Protein AF-E3Q1U6-F1 (afdb_monomer_lite)

Secondary structure (DSSP, 8-state):
-HHHHHHHHHTT--EEEEEEESS--EEEEEETTEEEEEEE-STT----GGGGGGGHHHHHHHHHHHTTT--------

Structure (mmCIF, N/CA/C/O backbone):
data_AF-E3Q1U6-F1
#
_entry.id   AF-E3Q1U6-F1
#
loop_
_atom_site.group_PDB
_atom_site.id
_atom_site.type_symbol
_atom_site.label_atom_id
_atom_site.label_alt_id
_atom_site.label_comp_id
_atom_site.label_asym_id
_atom_site.label_entity_id
_atom_site.label_seq_id
_atom_site.pdbx_PDB_ins_code
_atom_site.Cartn_x
_atom_site.Cartn_y
_atom_site.Cartn_z
_atom_site.occupancy
_atom_site.B_iso_or_equiv
_atom_site.auth_seq_id
_atom_site.auth_comp_id
_atom_site.auth_asym_id
_atom_site.auth_atom_id
_atom_site.pdbx_PDB_model_num
ATOM 1 N N . ILE A 1 1 ? 12.315 4.206 3.671 1.00 83.81 1 ILE A N 1
ATOM 2 C CA . ILE A 1 1 ? 11.378 3.432 2.823 1.00 83.81 1 ILE A CA 1
ATOM 3 C C . ILE A 1 1 ? 11.093 4.170 1.514 1.00 83.81 1 ILE A C 1
ATOM 5 O O . ILE A 1 1 ? 11.496 3.658 0.488 1.00 83.81 1 ILE A O 1
ATOM 9 N N . GLN A 1 2 ? 10.560 5.399 1.519 1.00 86.44 2 GLN A N 1
ATOM 10 C CA . GLN A 1 2 ? 10.201 6.117 0.278 1.00 86.44 2 GLN A CA 1
ATOM 11 C C . GLN A 1 2 ? 11.310 6.202 -0.799 1.00 86.44 2 GLN A C 1
ATOM 13 O O . GLN A 1 2 ? 11.076 5.810 -1.937 1.00 86.44 2 GLN A O 1
ATOM 18 N N . ASN A 1 3 ? 12.526 6.646 -0.450 1.00 91.88 3 ASN A N 1
ATOM 19 C CA . ASN A 1 3 ? 13.634 6.718 -1.420 1.00 91.88 3 ASN A CA 1
ATOM 20 C C . ASN A 1 3 ? 14.022 5.344 -1.989 1.00 91.88 3 ASN A C 1
ATOM 22 O O . ASN A 1 3 ? 14.388 5.249 -3.156 1.00 9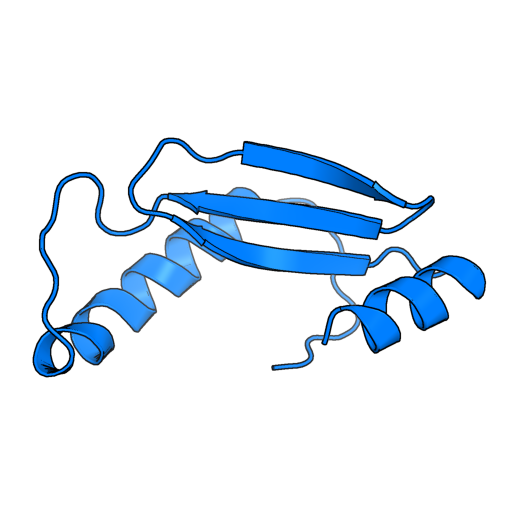1.88 3 ASN A O 1
ATOM 26 N N . LEU A 1 4 ? 13.930 4.289 -1.171 1.00 92.62 4 LEU A N 1
ATOM 27 C CA . LEU A 1 4 ? 14.179 2.917 -1.614 1.00 92.62 4 LEU A CA 1
ATOM 28 C C . LEU A 1 4 ? 13.107 2.485 -2.619 1.00 92.62 4 LEU A C 1
ATOM 30 O O . LEU A 1 4 ? 13.447 1.965 -3.674 1.00 92.62 4 LEU A O 1
ATOM 34 N N . SER A 1 5 ? 11.834 2.765 -2.332 1.00 92.69 5 SER A N 1
ATOM 35 C CA . SER A 1 5 ? 10.724 2.441 -3.229 1.00 92.69 5 SER A CA 1
ATOM 36 C C . SER A 1 5 ? 10.867 3.114 -4.591 1.00 92.69 5 SER A C 1
ATOM 38 O O . SER A 1 5 ? 10.675 2.470 -5.615 1.00 92.69 5 SER A O 1
ATOM 40 N N . PHE A 1 6 ? 11.265 4.388 -4.623 1.00 93.81 6 PHE A N 1
ATOM 41 C CA . PHE A 1 6 ? 11.507 5.096 -5.882 1.00 93.81 6 PHE A CA 1
ATOM 42 C C . PHE A 1 6 ? 12.724 4.567 -6.637 1.00 93.81 6 PHE A C 1
ATOM 44 O O . PHE A 1 6 ? 12.667 4.443 -7.856 1.00 93.81 6 PHE A O 1
ATOM 51 N N . ALA A 1 7 ? 13.804 4.221 -5.932 1.00 94.81 7 ALA A N 1
ATOM 52 C CA . ALA A 1 7 ? 14.971 3.612 -6.559 1.00 94.81 7 ALA A CA 1
ATOM 53 C C . ALA A 1 7 ? 14.627 2.255 -7.196 1.00 94.81 7 ALA A C 1
ATOM 55 O O . ALA A 1 7 ? 15.031 2.000 -8.324 1.00 94.81 7 ALA A O 1
ATOM 56 N N . LEU A 1 8 ? 13.846 1.415 -6.511 1.00 94.38 8 LEU A N 1
ATOM 57 C CA . LEU A 1 8 ? 13.379 0.132 -7.043 1.00 94.38 8 LEU A CA 1
ATOM 58 C C . LEU A 1 8 ? 12.427 0.318 -8.235 1.00 94.38 8 LEU A C 1
ATOM 60 O O . LEU A 1 8 ? 12.597 -0.355 -9.248 1.00 94.38 8 LEU A O 1
ATOM 64 N N . GLY A 1 9 ? 11.503 1.280 -8.158 1.00 93.62 9 GLY A N 1
ATOM 65 C CA . GLY A 1 9 ? 10.636 1.653 -9.280 1.00 93.62 9 GLY A CA 1
ATOM 66 C C . GLY A 1 9 ? 11.422 2.068 -10.524 1.00 93.62 9 GLY A C 1
ATOM 67 O O . GLY A 1 9 ? 11.172 1.573 -11.618 1.00 93.62 9 GLY A O 1
ATOM 68 N N . ALA A 1 10 ? 12.455 2.898 -10.354 1.00 94.06 10 ALA A N 1
ATOM 69 C CA . ALA A 1 10 ? 13.330 3.327 -11.447 1.00 94.06 10 ALA A CA 1
ATOM 70 C C . ALA A 1 10 ? 14.151 2.182 -12.076 1.00 94.06 10 ALA A C 1
ATOM 72 O O . ALA A 1 10 ? 14.626 2.318 -13.202 1.00 94.06 10 ALA A O 1
ATOM 73 N N . LEU A 1 11 ? 14.320 1.060 -11.368 1.00 95.06 11 LEU A N 1
ATOM 74 C CA . LEU A 1 11 ? 14.944 -0.162 -11.886 1.00 95.06 11 LEU A CA 1
ATOM 75 C C . LEU A 1 11 ? 13.943 -1.089 -12.602 1.00 95.06 11 LEU A C 1
ATOM 77 O O . LEU A 1 11 ? 14.344 -2.139 -13.100 1.00 95.06 11 LEU A O 1
ATOM 81 N N . GLY A 1 12 ? 12.666 -0.702 -12.685 1.00 93.94 12 GLY A N 1
ATOM 82 C CA . GLY A 1 12 ? 11.607 -1.455 -13.359 1.00 93.94 12 GLY A CA 1
ATOM 83 C C . GLY A 1 12 ? 10.842 -2.422 -12.456 1.00 93.94 12 GLY A C 1
ATOM 84 O O . GLY A 1 12 ? 10.098 -3.255 -12.967 1.00 93.94 12 GLY A O 1
ATOM 85 N N . HIS A 1 13 ? 11.013 -2.339 -11.134 1.00 94.56 13 HIS A N 1
ATOM 86 C CA . HIS A 1 13 ? 10.221 -3.130 -10.195 1.00 94.56 13 HIS A CA 1
ATOM 87 C C . HIS A 1 13 ? 8.891 -2.445 -9.887 1.00 94.56 13 HIS A C 1
ATOM 89 O O . HIS A 1 13 ? 8.843 -1.231 -9.690 1.00 94.56 13 HIS A O 1
ATOM 95 N N . GLU A 1 14 ? 7.824 -3.231 -9.762 1.00 95.88 14 GLU A N 1
ATOM 96 C CA . GLU A 1 14 ? 6.581 -2.734 -9.183 1.00 95.88 14 GLU A CA 1
ATOM 97 C C . GLU A 1 14 ? 6.691 -2.732 -7.653 1.00 95.88 14 GLU A C 1
ATOM 99 O O . GLU A 1 14 ? 7.108 -3.717 -7.041 1.00 95.88 14 GLU A O 1
ATOM 104 N N . VAL A 1 15 ? 6.380 -1.600 -7.021 1.00 96.25 15 VAL A N 1
ATOM 105 C CA . VAL A 1 15 ? 6.542 -1.405 -5.577 1.00 96.25 15 VAL A CA 1
ATOM 106 C C . VAL A 1 15 ? 5.255 -0.875 -4.967 1.00 96.25 15 VAL A C 1
ATOM 108 O O . VAL A 1 15 ? 4.799 0.221 -5.297 1.00 96.25 15 VAL A O 1
ATOM 111 N N . HIS A 1 16 ? 4.728 -1.609 -3.991 1.00 95.94 16 HIS A N 1
ATOM 112 C CA . HIS A 1 16 ? 3.533 -1.241 -3.239 1.00 95.94 16 HIS A CA 1
ATOM 113 C C . HIS A 1 16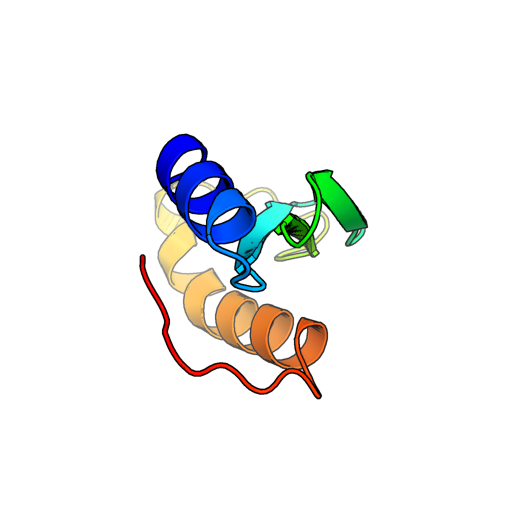 ? 3.917 -0.790 -1.829 1.00 95.94 16 HIS A C 1
ATOM 115 O O . HIS A 1 16 ? 4.306 -1.589 -0.979 1.00 95.94 16 HIS A O 1
ATOM 121 N N . MET A 1 17 ? 3.824 0.512 -1.566 1.00 95.38 17 MET A N 1
ATOM 122 C CA . MET A 1 17 ? 3.979 1.073 -0.225 1.00 95.38 17 MET A CA 1
ATOM 123 C C . MET A 1 17 ? 2.635 1.082 0.488 1.00 95.38 17 MET A C 1
ATOM 125 O O . MET A 1 17 ? 1.648 1.553 -0.069 1.00 95.38 17 MET A O 1
ATOM 129 N N . ILE A 1 18 ? 2.606 0.615 1.733 1.00 93.81 18 ILE A N 1
ATOM 130 C CA . ILE A 1 18 ? 1.370 0.473 2.502 1.00 93.81 18 ILE A CA 1
ATOM 131 C C . ILE A 1 18 ? 1.510 1.263 3.797 1.00 93.81 18 ILE A C 1
ATOM 133 O O . ILE A 1 18 ? 2.480 1.106 4.538 1.00 93.81 18 ILE A O 1
ATOM 137 N N . THR A 1 19 ? 0.525 2.102 4.088 1.00 91.88 19 THR A N 1
ATOM 138 C CA . THR A 1 19 ? 0.359 2.750 5.387 1.00 91.88 19 THR A CA 1
ATOM 139 C C . THR A 1 19 ? -1.075 2.586 5.861 1.00 91.88 19 THR A C 1
ATOM 141 O O . THR A 1 19 ? -1.993 2.405 5.065 1.00 91.88 19 THR A O 1
ATOM 144 N N . ARG A 1 20 ? -1.284 2.676 7.172 1.00 89.00 20 ARG A N 1
ATOM 145 C CA . ARG A 1 20 ? -2.628 2.718 7.749 1.00 89.00 20 ARG A CA 1
ATOM 146 C C . ARG A 1 20 ? -3.209 4.127 7.691 1.00 89.00 20 ARG A C 1
ATOM 148 O O . ARG A 1 20 ? -2.465 5.104 7.799 1.00 89.00 20 ARG A O 1
ATOM 155 N N . THR A 1 21 ? -4.528 4.218 7.605 1.00 88.50 21 THR A N 1
ATOM 156 C CA . THR A 1 21 ? -5.292 5.458 7.779 1.00 88.50 21 THR A CA 1
ATOM 157 C C . THR A 1 21 ? -6.560 5.195 8.593 1.00 88.50 21 THR A C 1
ATOM 159 O O . THR A 1 21 ? -7.050 4.070 8.638 1.00 88.50 21 THR A O 1
ATOM 162 N N . ALA A 1 22 ? -7.075 6.228 9.263 1.00 84.94 22 ALA A N 1
ATOM 163 C CA . ALA A 1 22 ? -8.399 6.198 9.893 1.00 84.94 22 ALA A CA 1
ATOM 164 C C . ALA A 1 22 ? -9.511 6.690 8.941 1.00 84.94 22 ALA A C 1
ATOM 166 O O . ALA A 1 22 ? -10.691 6.526 9.245 1.00 84.94 22 ALA A O 1
ATOM 167 N N . ALA A 1 23 ? -9.133 7.309 7.814 1.00 87.44 23 ALA A N 1
ATOM 168 C CA . ALA A 1 23 ? -10.035 7.715 6.735 1.00 87.44 23 ALA A CA 1
ATOM 169 C C . ALA A 1 23 ? -10.310 6.543 5.779 1.00 87.44 23 ALA A C 1
ATOM 171 O O . ALA A 1 23 ? -9.837 5.435 6.019 1.00 87.44 23 ALA A O 1
ATOM 172 N N . ASP A 1 24 ? -11.093 6.766 4.726 1.00 90.06 24 ASP A N 1
ATOM 173 C CA . ASP A 1 24 ? -11.352 5.740 3.711 1.00 90.06 24 ASP A CA 1
ATOM 174 C C . ASP A 1 24 ? -10.062 5.306 3.009 1.00 90.06 24 ASP A C 1
ATOM 176 O O . ASP A 1 24 ? -9.123 6.093 2.854 1.00 90.06 24 ASP A O 1
ATOM 180 N N . SER A 1 25 ? -10.016 4.037 2.596 1.00 93.75 25 SER A N 1
ATOM 181 C CA . SER A 1 25 ? -8.854 3.501 1.894 1.00 93.75 25 SER A CA 1
ATOM 182 C C . SER A 1 25 ? -8.640 4.223 0.565 1.00 93.75 25 SER A C 1
ATOM 184 O O . SER A 1 25 ? -9.572 4.395 -0.220 1.00 93.75 25 SER A O 1
ATOM 186 N N . GLU A 1 26 ? -7.391 4.564 0.266 1.00 95.38 26 GLU A N 1
ATOM 187 C CA . GLU A 1 26 ? -7.000 5.157 -1.010 1.00 95.38 26 GLU A CA 1
ATOM 188 C C . GLU A 1 26 ? -5.789 4.446 -1.611 1.00 95.38 26 GLU A C 1
ATOM 190 O O . GLU A 1 26 ? -4.963 3.839 -0.926 1.00 95.38 26 GLU A O 1
ATOM 195 N N . SER A 1 27 ? -5.684 4.494 -2.935 1.00 96.56 27 SER A N 1
ATOM 196 C CA . SER A 1 27 ? -4.539 3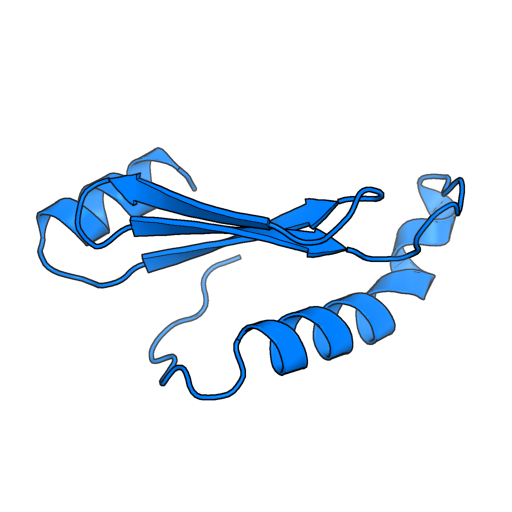.976 -3.676 1.00 96.56 27 SER A CA 1
ATOM 197 C C . SER A 1 27 ? -4.191 4.944 -4.787 1.00 96.56 27 SER A C 1
ATOM 199 O O . SER A 1 27 ? -5.058 5.364 -5.551 1.00 96.56 27 SER A O 1
ATOM 201 N N . ARG A 1 28 ? -2.916 5.312 -4.869 1.00 96.62 28 ARG A N 1
ATOM 202 C CA . ARG A 1 28 ? -2.427 6.239 -5.886 1.00 96.62 28 ARG A CA 1
ATOM 203 C C . ARG A 1 28 ? -1.050 5.842 -6.375 1.00 96.62 28 ARG A C 1
ATOM 205 O O . ARG A 1 28 ? -0.196 5.434 -5.587 1.00 96.62 28 ARG A O 1
ATOM 212 N N . GLN A 1 29 ? -0.823 6.035 -7.663 1.00 96.81 29 GLN A N 1
ATOM 213 C CA . GLN A 1 29 ? 0.509 5.951 -8.227 1.00 96.81 29 GLN A CA 1
ATOM 214 C C . GLN A 1 29 ? 1.258 7.247 -7.908 1.00 96.81 29 GLN A C 1
ATOM 216 O O . GLN A 1 29 ? 0.779 8.342 -8.203 1.00 96.81 29 GLN A O 1
ATOM 221 N N . VAL A 1 30 ? 2.407 7.128 -7.252 1.00 95.25 30 VAL A N 1
ATOM 222 C CA . VAL A 1 30 ? 3.237 8.277 -6.846 1.00 95.25 30 VAL A CA 1
ATOM 223 C C . VAL A 1 30 ? 4.460 8.456 -7.743 1.00 95.25 30 VAL A C 1
ATOM 225 O O . VAL A 1 30 ? 5.014 9.549 -7.804 1.00 95.25 30 VAL A O 1
ATOM 228 N N . ALA A 1 31 ? 4.861 7.394 -8.438 1.00 94.62 31 ALA A N 1
ATOM 229 C CA . ALA A 1 31 ? 5.851 7.381 -9.506 1.00 94.62 31 ALA A CA 1
ATOM 230 C C . ALA A 1 31 ? 5.575 6.174 -10.419 1.00 94.62 31 ALA A C 1
ATOM 232 O O . ALA A 1 31 ? 4.795 5.289 -10.061 1.00 94.62 31 ALA A O 1
ATOM 233 N N . GLU A 1 32 ? 6.203 6.120 -11.591 1.00 93.38 32 GLU A N 1
ATOM 234 C CA . GLU A 1 32 ? 6.104 4.958 -12.480 1.00 93.38 32 GLU A CA 1
ATOM 235 C C . GLU A 1 32 ? 6.488 3.669 -11.733 1.00 93.3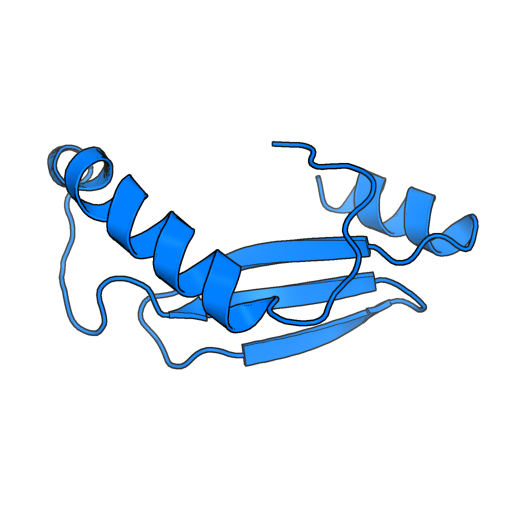8 32 GLU A C 1
ATOM 237 O O . GLU A 1 32 ? 7.499 3.633 -11.034 1.00 93.38 32 GLU A O 1
ATOM 242 N N . GLY A 1 33 ? 5.624 2.651 -11.798 1.00 93.12 33 GLY A N 1
ATOM 243 C CA . GLY A 1 33 ? 5.792 1.394 -11.055 1.00 93.12 33 GLY A CA 1
ATOM 244 C C . GLY A 1 33 ? 5.667 1.490 -9.526 1.00 93.12 33 GLY A C 1
ATOM 245 O O . GLY A 1 33 ? 5.776 0.470 -8.858 1.00 93.12 33 GLY A O 1
ATOM 246 N N . VAL A 1 34 ? 5.422 2.669 -8.937 1.00 96.44 34 VAL A N 1
ATOM 247 C CA . VAL A 1 34 ? 5.361 2.835 -7.475 1.00 96.44 34 VAL A CA 1
ATOM 248 C C . VAL A 1 34 ? 3.994 3.324 -7.012 1.00 96.44 34 VAL A C 1
ATOM 250 O O . VAL A 1 34 ? 3.567 4.449 -7.296 1.00 96.44 34 VAL A O 1
ATOM 253 N N . TRP A 1 35 ? 3.353 2.498 -6.195 1.00 97.06 35 TRP A N 1
ATOM 254 C CA . TRP A 1 35 ? 2.033 2.728 -5.630 1.00 97.06 35 TRP A CA 1
ATOM 255 C C . TRP A 1 35 ? 2.112 3.025 -4.135 1.00 97.06 35 TRP A C 1
ATOM 257 O O . TRP A 1 35 ? 2.916 2.452 -3.401 1.00 97.06 35 TRP A O 1
ATOM 267 N N . MET A 1 36 ? 1.268 3.944 -3.676 1.00 96.38 36 MET A N 1
ATOM 268 C CA . MET A 1 36 ? 1.015 4.200 -2.263 1.00 96.38 36 MET A CA 1
ATOM 269 C C . MET A 1 36 ? -0.425 3.814 -1.949 1.00 96.38 36 MET A C 1
ATOM 271 O O . MET A 1 36 ? -1.356 4.358 -2.546 1.00 96.38 36 MET A O 1
ATOM 275 N N . HIS A 1 37 ? -0.585 2.923 -0.981 1.00 95.88 37 HIS A N 1
ATOM 276 C CA . HIS A 1 37 ? -1.856 2.470 -0.445 1.00 95.88 37 HIS A CA 1
ATOM 277 C C . HIS A 1 37 ? -2.001 2.994 0.980 1.00 95.88 37 HIS A C 1
ATOM 279 O O . HIS A 1 37 ? -1.159 2.726 1.841 1.00 95.88 37 HIS A O 1
ATOM 285 N N . GLN A 1 38 ? -3.074 3.731 1.236 1.00 94.94 38 GLN A N 1
ATOM 286 C CA . GLN A 1 38 ? -3.526 4.004 2.591 1.00 94.94 38 GLN A CA 1
ATOM 287 C C . GLN A 1 38 ? -4.698 3.074 2.864 1.00 94.94 38 GLN A C 1
ATOM 289 O O . GLN A 1 38 ? -5.737 3.196 2.226 1.00 94.94 38 GLN A O 1
ATOM 294 N N . VAL A 1 39 ? -4.522 2.119 3.768 1.00 94.50 39 VAL A N 1
ATOM 295 C CA . VAL A 1 39 ? -5.551 1.126 4.087 1.00 94.50 39 VAL A CA 1
ATOM 296 C C . VAL A 1 39 ? -6.256 1.547 5.366 1.00 94.50 39 VAL A C 1
ATOM 298 O O . VAL A 1 39 ? -5.604 1.776 6.392 1.00 94.50 39 VAL A O 1
ATOM 301 N N . GLN A 1 40 ? -7.580 1.673 5.299 1.00 92.19 40 GLN A N 1
ATOM 302 C CA . GLN A 1 40 ? -8.401 1.994 6.455 1.00 92.19 40 GLN A CA 1
ATOM 303 C C . GLN A 1 40 ? -8.302 0.877 7.491 1.00 92.19 40 GLN A C 1
ATOM 305 O O . GLN A 1 40 ? -8.629 -0.279 7.223 1.00 92.19 40 GLN A O 1
ATOM 310 N N . ILE A 1 41 ? -7.865 1.234 8.692 1.00 90.00 41 ILE A N 1
ATOM 311 C CA . ILE A 1 41 ? -7.764 0.330 9.835 1.00 90.00 41 ILE A CA 1
ATOM 312 C C . ILE A 1 41 ? -8.352 1.058 11.035 1.00 90.00 41 ILE A C 1
ATOM 314 O O . ILE A 1 41 ? -8.003 2.210 11.286 1.00 90.00 41 ILE A O 1
ATOM 318 N N . ALA A 1 42 ? -9.219 0.368 11.783 1.00 84.31 42 ALA A N 1
ATOM 319 C CA . ALA A 1 42 ? -9.860 0.914 12.978 1.00 84.31 42 ALA A CA 1
ATOM 320 C C . ALA A 1 42 ? -10.603 2.238 12.693 1.00 84.31 42 ALA A C 1
ATOM 322 O O . ALA A 1 42 ? -10.399 3.252 13.362 1.00 84.31 42 ALA A O 1
ATOM 323 N N . ALA A 1 43 ? -11.458 2.226 11.663 1.00 84.31 43 ALA A N 1
ATOM 324 C CA . ALA A 1 43 ? -12.239 3.388 11.245 1.00 84.31 43 ALA A CA 1
ATOM 325 C C . ALA A 1 43 ? -12.959 4.035 12.436 1.00 84.31 43 ALA A C 1
ATOM 327 O O . ALA A 1 43 ? -13.629 3.354 13.215 1.00 84.31 43 ALA A O 1
ATOM 328 N N . HIS A 1 44 ? -12.813 5.354 12.569 1.00 77.75 44 HIS A N 1
ATOM 329 C CA . HIS A 1 44 ? -13.412 6.157 13.643 1.00 77.75 44 HIS A CA 1
ATOM 330 C C . HIS A 1 44 ? -13.028 5.749 15.078 1.00 77.75 44 H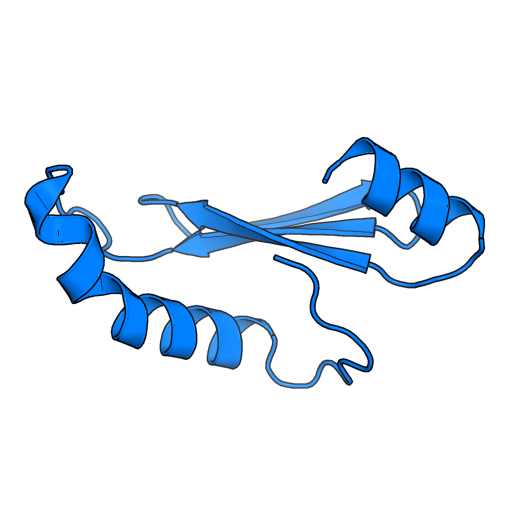IS A C 1
ATOM 332 O O . HIS A 1 44 ? -13.671 6.197 16.027 1.00 77.75 44 HIS A O 1
ATOM 338 N N . GLN A 1 45 ? -11.984 4.939 15.262 1.00 81.38 45 GLN A N 1
ATOM 339 C CA . GLN A 1 45 ? -11.458 4.617 16.584 1.00 81.38 45 GLN A CA 1
ATOM 340 C C . GLN A 1 45 ? -10.317 5.568 16.931 1.00 81.38 45 GLN A C 1
ATOM 342 O O . GLN A 1 45 ? -9.389 5.777 16.147 1.00 81.38 45 GLN A O 1
ATOM 347 N N . GLN A 1 46 ? -10.380 6.139 18.129 1.00 79.56 46 GLN A N 1
ATOM 348 C CA . GLN A 1 46 ? -9.239 6.818 18.718 1.00 79.56 46 GLN A CA 1
ATOM 349 C C . GLN A 1 46 ? -8.386 5.759 19.415 1.00 79.56 46 GLN A C 1
ATOM 351 O O . GLN A 1 46 ? -8.881 5.061 20.294 1.00 79.56 46 GLN A O 1
ATOM 356 N N . LEU A 1 47 ? -7.140 5.608 18.968 1.00 80.69 47 LEU A N 1
ATOM 357 C CA . LEU A 1 47 ? -6.207 4.613 19.488 1.00 80.69 47 LEU A CA 1
ATOM 358 C C . LEU A 1 47 ? -5.046 5.321 20.166 1.00 80.69 47 LEU A C 1
ATOM 360 O O . LEU A 1 47 ? -4.344 6.111 19.522 1.00 80.69 47 LEU A O 1
ATOM 364 N N . ASP A 1 48 ? -4.817 4.986 21.428 1.00 86.06 48 ASP A N 1
ATOM 365 C CA . ASP A 1 48 ? -3.592 5.364 22.108 1.00 86.06 48 ASP A CA 1
ATOM 366 C C . ASP A 1 48 ? -2.463 4.396 21.731 1.00 86.06 48 ASP A C 1
ATOM 368 O O . ASP A 1 48 ? -2.646 3.372 21.057 1.00 86.06 48 ASP A O 1
ATOM 372 N N . LYS A 1 49 ? -1.232 4.745 22.109 1.00 84.94 49 LYS A N 1
ATOM 373 C CA . LYS A 1 49 ? -0.053 3.958 21.731 1.00 84.94 49 LYS A CA 1
ATOM 374 C C . LYS A 1 49 ? -0.114 2.543 22.315 1.00 84.94 49 LYS A C 1
ATOM 376 O O . LYS A 1 49 ? 0.367 1.603 21.679 1.00 84.94 49 LYS A O 1
ATOM 381 N N . GLU A 1 50 ? -0.693 2.398 23.502 1.00 92.31 50 GLU A N 1
ATOM 382 C CA . GLU A 1 50 ? -0.879 1.126 24.197 1.00 92.31 50 GLU A CA 1
ATOM 383 C C . GLU A 1 50 ? -1.854 0.184 23.471 1.00 92.31 50 GLU A C 1
ATOM 385 O O . GLU A 1 50 ? -1.720 -1.033 23.595 1.00 92.31 50 GLU A O 1
ATOM 390 N N . ASP A 1 51 ? -2.775 0.720 22.666 1.00 86.69 51 ASP A N 1
ATOM 391 C CA . ASP A 1 51 ? -3.792 -0.061 21.950 1.00 86.69 51 ASP A CA 1
ATOM 392 C C . ASP A 1 51 ? -3.318 -0.564 20.581 1.00 86.69 51 ASP A C 1
ATOM 394 O O . ASP A 1 51 ? -3.935 -1.446 19.982 1.00 86.69 51 ASP A O 1
ATOM 398 N N . LEU A 1 52 ? -2.182 -0.059 20.082 1.00 84.56 52 LEU A N 1
ATOM 399 C CA . LEU A 1 52 ? -1.648 -0.432 18.769 1.00 84.56 52 LEU A CA 1
ATOM 400 C C . LEU A 1 52 ? -1.432 -1.941 18.563 1.00 84.56 52 LEU A C 1
ATOM 402 O O . LEU A 1 52 ? -1.688 -2.400 17.448 1.00 84.56 52 LEU A O 1
ATOM 406 N N . PRO A 1 53 ? -0.992 -2.736 19.560 1.00 91.25 53 PRO A N 1
ATOM 407 C CA . PRO A 1 53 ? -0.859 -4.179 19.388 1.00 91.25 53 PRO A CA 1
ATOM 408 C C . PRO A 1 53 ? -2.183 -4.874 19.047 1.00 91.25 53 PRO A C 1
ATOM 410 O O . PRO A 1 53 ? -2.186 -5.847 18.300 1.00 91.25 53 PRO A O 1
ATOM 413 N N . GLN A 1 54 ? -3.310 -4.359 19.546 1.00 89.19 54 GLN A N 1
ATOM 414 C CA . GLN A 1 54 ? -4.630 -4.976 19.380 1.00 89.19 54 GLN A CA 1
ATOM 415 C C . GLN A 1 54 ? -5.141 -4.882 17.936 1.00 89.19 54 GLN A C 1
ATOM 417 O O . GLN A 1 54 ? -5.994 -5.664 17.523 1.00 89.19 54 GLN A O 1
ATOM 422 N N . ILE A 1 55 ? -4.607 -3.939 17.154 1.00 88.62 55 ILE A N 1
ATOM 423 C CA . ILE A 1 55 ? -5.016 -3.719 15.766 1.00 88.62 55 ILE A CA 1
ATOM 424 C C . ILE A 1 55 ? -4.075 -4.358 14.741 1.00 88.62 55 ILE A C 1
ATOM 426 O O . ILE A 1 55 ? -4.316 -4.201 13.548 1.00 88.62 55 ILE A O 1
ATOM 430 N N . ILE A 1 56 ? -3.029 -5.080 15.164 1.00 89.31 56 ILE A N 1
ATOM 431 C CA . ILE A 1 56 ? -2.077 -5.724 14.242 1.00 89.31 56 ILE A CA 1
ATOM 432 C C . ILE A 1 56 ? -2.776 -6.785 13.386 1.00 89.31 56 ILE A C 1
ATOM 434 O O . ILE A 1 56 ? -2.687 -6.722 12.161 1.00 89.31 56 ILE A O 1
ATOM 438 N N . ASP A 1 57 ? -3.509 -7.714 14.001 1.00 92.25 57 ASP A N 1
ATOM 439 C CA . ASP A 1 57 ? -4.201 -8.774 13.257 1.00 92.25 57 ASP A CA 1
ATOM 440 C C . ASP A 1 57 ? -5.304 -8.209 12.337 1.00 92.25 57 ASP A C 1
ATOM 442 O O . ASP A 1 57 ? -5.322 -8.554 11.149 1.00 92.25 57 ASP A O 1
ATOM 446 N N . PRO A 1 58 ? -6.169 -7.274 12.797 1.00 89.94 58 PRO A N 1
ATOM 447 C CA . PRO A 1 58 ? -7.087 -6.561 11.909 1.00 89.94 58 PRO A CA 1
ATOM 448 C C . PRO A 1 58 ? -6.389 -5.830 10.756 1.00 89.94 58 PRO A C 1
ATOM 450 O O . PRO A 1 58 ? -6.888 -5.844 9.632 1.00 89.94 58 PRO A O 1
ATOM 453 N N . ALA A 1 59 ? -5.235 -5.203 11.010 1.00 90.31 59 ALA A N 1
ATOM 454 C CA . ALA A 1 59 ? -4.462 -4.511 9.985 1.00 90.31 59 ALA A CA 1
ATOM 455 C C . ALA A 1 59 ? -3.923 -5.480 8.933 1.00 90.31 59 ALA A C 1
ATOM 457 O O . ALA A 1 59 ? -4.065 -5.221 7.741 1.00 90.31 59 ALA A O 1
ATOM 458 N N . ALA A 1 60 ? -3.349 -6.606 9.358 1.00 90.94 60 ALA A N 1
ATOM 459 C CA . ALA A 1 60 ? -2.849 -7.634 8.454 1.00 90.94 60 ALA A CA 1
ATOM 460 C C . ALA A 1 60 ? -3.973 -8.193 7.568 1.00 90.94 60 ALA A C 1
ATOM 462 O O . ALA A 1 60 ? -3.794 -8.311 6.356 1.00 90.94 60 ALA A O 1
ATOM 463 N N . ALA A 1 61 ? -5.150 -8.458 8.143 1.00 92.12 61 ALA A N 1
ATOM 464 C CA . ALA A 1 61 ? -6.319 -8.912 7.394 1.00 92.12 61 ALA A CA 1
ATOM 465 C C . ALA A 1 61 ? -6.804 -7.864 6.376 1.00 92.12 61 ALA A C 1
ATOM 467 O O . ALA A 1 61 ? -7.029 -8.197 5.213 1.00 92.12 61 ALA A O 1
ATOM 468 N N . ALA A 1 62 ? -6.919 -6.596 6.785 1.00 92.56 62 ALA A N 1
ATOM 469 C CA . ALA A 1 62 ? -7.345 -5.509 5.905 1.00 92.56 62 ALA A CA 1
ATOM 470 C C . ALA A 1 62 ? -6.354 -5.281 4.754 1.00 92.56 62 ALA A C 1
ATOM 472 O O . ALA A 1 62 ? -6.763 -5.142 3.604 1.00 92.56 62 ALA A O 1
ATOM 473 N N . ILE A 1 63 ? -5.050 -5.296 5.044 1.00 92.06 63 ILE A N 1
ATOM 474 C CA . ILE A 1 63 ? -3.992 -5.154 4.038 1.00 92.06 63 ILE A CA 1
ATOM 475 C C . ILE A 1 63 ? -4.003 -6.343 3.075 1.00 92.06 63 ILE A C 1
ATOM 477 O O . ILE A 1 63 ? -3.940 -6.143 1.866 1.00 92.06 63 ILE A O 1
ATOM 481 N N . SER A 1 64 ? -4.127 -7.570 3.584 1.00 91.50 64 SER A N 1
ATOM 482 C CA . SER A 1 64 ? -4.189 -8.770 2.744 1.00 91.50 64 SER A CA 1
ATOM 483 C C . SER A 1 64 ? -5.399 -8.753 1.810 1.00 91.50 64 SER A C 1
ATOM 485 O O . SER A 1 64 ? -5.257 -9.079 0.634 1.00 91.50 64 SER A O 1
ATOM 487 N N . ALA A 1 65 ? -6.564 -8.321 2.298 1.00 92.94 65 ALA A N 1
ATOM 488 C CA . ALA A 1 65 ? -7.749 -8.145 1.465 1.00 92.94 65 ALA A CA 1
ATOM 489 C C . ALA A 1 65 ? -7.562 -7.026 0.425 1.00 92.94 65 ALA A C 1
ATOM 491 O O . ALA A 1 65 ? -7.957 -7.190 -0.726 1.00 92.94 65 ALA A O 1
ATOM 492 N N . HIS A 1 66 ? -6.935 -5.910 0.810 1.00 92.31 66 HIS A N 1
ATOM 493 C CA . HIS A 1 66 ? -6.680 -4.769 -0.077 1.00 92.31 66 HIS A CA 1
ATOM 494 C C . HIS A 1 66 ? -5.723 -5.111 -1.223 1.00 92.31 66 HIS A C 1
ATOM 496 O O . HIS A 1 66 ? -5.907 -4.648 -2.344 1.00 92.31 66 HIS A O 1
ATOM 502 N N . LEU A 1 67 ? -4.711 -5.934 -0.950 1.00 91.50 67 LEU A N 1
ATOM 503 C CA . LEU A 1 67 ? -3.718 -6.378 -1.933 1.00 91.50 67 LEU A CA 1
ATOM 504 C C . LEU A 1 67 ? -4.103 -7.684 -2.632 1.00 91.50 67 LEU A C 1
ATOM 506 O O . LEU A 1 67 ? -3.285 -8.267 -3.342 1.00 91.50 67 LEU A O 1
ATOM 510 N N . HIS A 1 68 ? -5.322 -8.173 -2.416 1.00 91.81 68 HIS A N 1
ATOM 511 C CA . HIS A 1 68 ? -5.757 -9.438 -2.978 1.00 91.81 68 HIS A CA 1
ATOM 512 C C . HIS A 1 68 ? -5.624 -9.437 -4.509 1.00 91.81 68 HIS A C 1
ATOM 514 O O . HIS A 1 68 ? -6.216 -8.607 -5.199 1.00 91.81 68 HIS A O 1
ATOM 520 N N . GLY A 1 69 ? -4.889 -10.418 -5.037 1.00 89.50 69 GLY A N 1
ATOM 521 C CA . GLY A 1 69 ? -4.627 -10.565 -6.470 1.00 89.50 69 GLY A CA 1
ATOM 522 C C . GLY A 1 69 ? -3.314 -9.942 -6.947 1.00 89.50 69 GLY A C 1
ATOM 523 O O . GLY A 1 69 ? -3.017 -10.047 -8.132 1.00 89.50 69 GLY A O 1
ATOM 524 N N . LEU A 1 70 ? -2.531 -9.329 -6.055 1.00 90.12 70 LEU A N 1
ATOM 525 C CA . LEU A 1 70 ? -1.141 -8.978 -6.333 1.00 90.12 70 LEU A CA 1
ATOM 526 C C . LEU A 1 70 ? -0.226 -10.156 -5.991 1.00 90.12 70 LEU A C 1
ATOM 528 O O . LEU A 1 70 ? -0.277 -10.689 -4.880 1.00 90.12 70 LEU A O 1
ATOM 532 N N . ASP A 1 71 ? 0.639 -10.518 -6.933 1.00 90.94 71 ASP A N 1
ATOM 533 C CA . ASP A 1 71 ? 1.718 -11.469 -6.695 1.00 90.94 71 ASP A CA 1
ATOM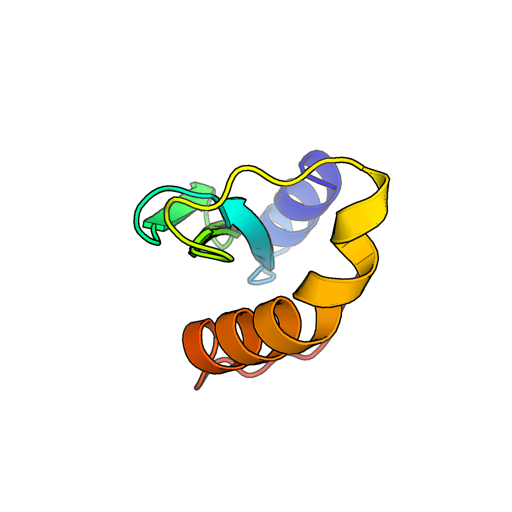 534 C C . ASP A 1 71 ? 2.884 -10.728 -6.027 1.00 90.94 71 ASP A C 1
ATOM 536 O O . ASP A 1 71 ? 3.532 -9.874 -6.629 1.00 90.94 71 ASP A O 1
ATOM 540 N N . ILE A 1 72 ? 3.111 -11.007 -4.740 1.00 90.50 72 ILE A N 1
ATOM 541 C CA . ILE A 1 72 ? 4.131 -10.329 -3.932 1.00 90.50 72 ILE A CA 1
ATOM 542 C C . ILE A 1 72 ? 5.351 -11.239 -3.792 1.00 90.50 72 ILE A C 1
ATOM 544 O O . ILE A 1 72 ? 5.309 -12.231 -3.064 1.00 90.50 72 ILE A O 1
ATOM 548 N N . ASP A 1 73 ? 6.460 -10.859 -4.424 1.00 92.06 73 ASP A N 1
ATOM 549 C CA . ASP A 1 73 ? 7.727 -11.593 -4.323 1.00 92.06 73 ASP A CA 1
ATOM 550 C C . ASP A 1 73 ? 8.503 -11.281 -3.032 1.00 92.06 73 ASP A C 1
ATOM 552 O O . ASP A 1 73 ? 9.187 -12.142 -2.475 1.00 92.06 73 ASP A O 1
ATOM 556 N N . ILE A 1 74 ? 8.447 -10.026 -2.564 1.00 90.81 74 ILE A N 1
ATOM 557 C CA . ILE A 1 74 ? 9.283 -9.513 -1.468 1.00 90.81 74 ILE A CA 1
ATOM 558 C C . ILE A 1 74 ? 8.467 -8.595 -0.555 1.00 90.81 74 ILE A C 1
ATOM 560 O O . ILE A 1 74 ? 7.776 -7.689 -1.017 1.00 90.81 74 ILE A O 1
ATOM 564 N N . ILE A 1 75 ? 8.627 -8.777 0.759 1.00 90.06 75 ILE A N 1
ATOM 565 C CA . ILE A 1 75 ? 8.110 -7.874 1.794 1.00 90.06 75 ILE A CA 1
ATOM 566 C C . ILE A 1 75 ? 9.295 -7.271 2.554 1.00 90.06 75 ILE A C 1
ATOM 568 O O . ILE A 1 75 ? 10.172 -7.994 3.025 1.00 90.06 75 ILE A O 1
ATOM 572 N N . TYR A 1 76 ? 9.306 -5.944 2.694 1.00 87.88 76 TYR A N 1
ATOM 573 C CA . TYR A 1 76 ? 10.300 -5.200 3.467 1.00 87.88 76 TYR A CA 1
ATOM 574 C C . TYR A 1 76 ? 9.588 -4.257 4.446 1.00 87.88 76 TYR A C 1
ATOM 576 O O . TYR A 1 76 ? 8.786 -3.428 4.012 1.00 87.88 76 TYR A O 1
ATOM 584 N N . ALA A 1 77 ? 9.879 -4.391 5.745 1.00 83.44 77 ALA A N 1
ATOM 585 C CA . ALA A 1 77 ? 9.268 -3.628 6.837 1.00 83.44 77 ALA A CA 1
ATOM 586 C C . ALA A 1 77 ? 10.334 -2.945 7.704 1.00 83.44 77 ALA A C 1
ATOM 588 O O . ALA A 1 77 ? 11.332 -3.620 8.045 1.00 83.44 77 ALA A O 1
#

Sequence (77 aa):
IQNLSFALGALGHEVHMITRTAADSESRQVAEGVWMHQVQIAAHQQLDKEDLPQIIDPAAAAISAHLHGLDIDIIYA

Foldseek 3Di:
DVVVQVVCQVVVEQEEAEDEDLDDWDWDDPDRSYIYIHFHFPHPDDDDPVCVVVRPVVVVVRVCVVCPPDDDPDDDD

Radius of gyration: 13.6 Å; chains: 1; bounding box: 28×20×38 Å

pLDDT: mean 91.04, std 4.36, range [77.75, 97.06]

Organism: NCBI:txid698020